Protein AF-A0A6G9FGX6-F1 (afdb_monomer_lite)

Radius of gyration: 27.84 Å; chains: 1; bounding box: 55×18×76 Å

Foldseek 3Di:
DVVVVVVVVVVVVVVVVVVVCVVVVVVVVVVVVVVVVVVVVVCVCPDPVNVVVVVVVVVVVVVVVD

Sequence (66 aa):
MWQAMRVRLTALRRRMRADDGMTTSEYAMGTIAACAFAAVLYKIVTSGTVSGALEAVIGKALDAQF

pLDDT: mean 85.81, std 13.01, range [51.62, 98.44]

Structure (mmCIF, N/CA/C/O backbone):
data_AF-A0A6G9FGX6-F1
#
_entry.id   AF-A0A6G9FGX6-F1
#
loop_
_atom_site.group_PDB
_atom_site.id
_atom_site.type_symbol
_atom_site.label_atom_id
_atom_site.label_alt_id
_atom_site.label_comp_id
_atom_site.label_asym_id
_atom_site.label_entity_id
_atom_site.label_seq_id
_atom_site.pdbx_PDB_ins_code
_atom_site.Cartn_x
_atom_site.Cartn_y
_atom_site.Cartn_z
_atom_site.occupancy
_atom_site.B_iso_or_equiv
_atom_site.auth_seq_id
_atom_site.auth_comp_id
_atom_site.auth_asym_id
_atom_site.auth_atom_id
_atom_site.pdbx_PDB_model_num
ATOM 1 N N . MET A 1 1 ? 33.169 -11.119 -43.829 1.00 63.22 1 MET A N 1
ATOM 2 C CA . MET A 1 1 ? 33.396 -11.475 -42.406 1.00 63.22 1 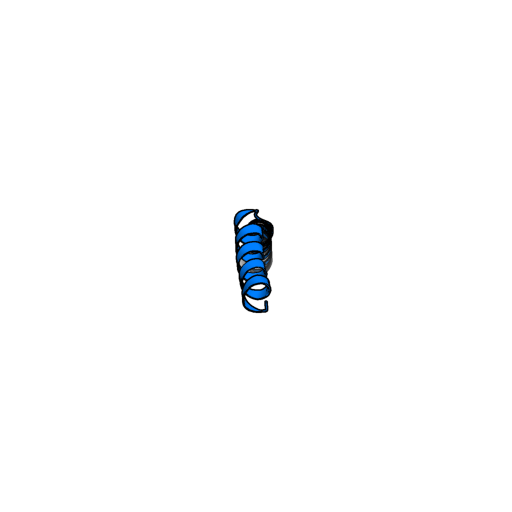MET A CA 1
ATOM 3 C C . MET A 1 1 ? 33.122 -10.313 -41.441 1.00 63.22 1 MET A C 1
ATOM 5 O O . MET A 1 1 ? 32.300 -10.467 -40.548 1.00 63.22 1 MET A O 1
ATOM 9 N N . TRP A 1 2 ? 33.719 -9.132 -41.644 1.00 70.69 2 TRP A N 1
ATOM 10 C CA . TRP A 1 2 ? 33.550 -7.962 -40.759 1.00 70.69 2 TRP A CA 1
ATOM 11 C C . TRP A 1 2 ? 32.112 -7.416 -40.651 1.00 70.69 2 TRP A C 1
ATOM 13 O O . TRP A 1 2 ? 31.661 -7.073 -39.563 1.00 70.69 2 TRP A O 1
ATOM 23 N N . GLN A 1 3 ? 31.362 -7.385 -41.756 1.00 77.81 3 GLN A N 1
ATOM 24 C CA . GLN A 1 3 ? 29.958 -6.937 -41.776 1.00 77.81 3 GLN A CA 1
ATOM 25 C C . GLN A 1 3 ? 29.062 -7.809 -40.875 1.00 77.81 3 GLN A C 1
ATOM 27 O O . GLN A 1 3 ? 28.322 -7.296 -40.039 1.00 77.81 3 GLN A O 1
ATOM 32 N N . ALA A 1 4 ? 29.201 -9.135 -40.972 1.00 79.00 4 ALA A N 1
ATOM 33 C CA . ALA A 1 4 ? 28.455 -10.085 -40.145 1.00 79.00 4 ALA A CA 1
ATOM 34 C C . ALA A 1 4 ? 28.799 -9.959 -38.648 1.00 79.00 4 ALA A C 1
ATOM 36 O O . ALA A 1 4 ? 27.912 -10.056 -37.801 1.00 79.00 4 ALA A O 1
ATOM 37 N N . MET A 1 5 ? 30.068 -9.681 -38.319 1.00 81.12 5 MET A N 1
ATOM 38 C CA . MET A 1 5 ? 30.501 -9.408 -36.943 1.00 81.12 5 MET A CA 1
ATOM 39 C C . MET A 1 5 ? 29.816 -8.155 -36.378 1.00 81.12 5 MET A C 1
ATOM 41 O O . MET A 1 5 ? 29.301 -8.175 -35.262 1.00 81.12 5 MET A O 1
ATOM 45 N N . ARG A 1 6 ? 29.750 -7.073 -37.164 1.00 84.06 6 ARG A N 1
ATOM 46 C CA . ARG A 1 6 ? 29.116 -5.810 -36.751 1.00 84.06 6 ARG A CA 1
ATOM 47 C C . ARG A 1 6 ? 27.616 -5.968 -36.505 1.00 84.06 6 ARG A C 1
ATOM 49 O O . ARG A 1 6 ? 27.128 -5.462 -35.501 1.00 84.06 6 ARG A O 1
ATOM 56 N N . VAL A 1 7 ? 26.911 -6.700 -37.370 1.00 86.31 7 VAL A N 1
ATOM 57 C CA . VAL A 1 7 ? 25.469 -6.977 -37.216 1.00 86.31 7 VAL A CA 1
ATOM 58 C C . VAL A 1 7 ? 25.186 -7.822 -35.969 1.00 86.31 7 VAL A C 1
ATOM 60 O O . VAL A 1 7 ? 24.237 -7.551 -35.236 1.00 86.31 7 VAL A O 1
ATOM 63 N N . ARG A 1 8 ? 26.034 -8.815 -35.670 1.00 84.88 8 ARG A N 1
ATOM 64 C CA . ARG A 1 8 ? 25.909 -9.607 -34.436 1.00 84.88 8 AR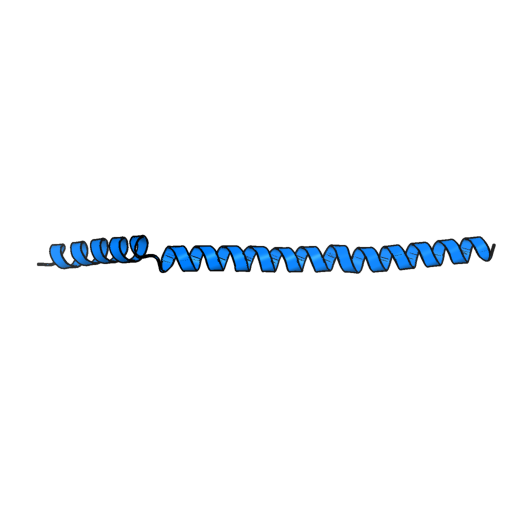G A CA 1
ATOM 65 C C . ARG A 1 8 ? 26.144 -8.761 -33.185 1.00 84.88 8 ARG A C 1
ATOM 67 O O . ARG A 1 8 ? 25.366 -8.850 -32.240 1.00 84.88 8 ARG A O 1
ATOM 74 N N . LEU A 1 9 ? 27.161 -7.903 -33.189 1.00 86.88 9 LEU A N 1
ATOM 75 C CA . LEU A 1 9 ? 27.466 -7.020 -32.059 1.00 86.88 9 LEU A CA 1
ATOM 76 C C . LEU A 1 9 ? 26.349 -6.002 -31.783 1.00 86.88 9 LEU A C 1
ATOM 78 O O . LEU A 1 9 ? 26.024 -5.747 -30.624 1.00 86.88 9 LEU A O 1
ATOM 82 N N . THR A 1 10 ? 25.730 -5.430 -32.818 1.00 86.69 10 THR A N 1
ATOM 83 C CA . THR A 1 10 ? 24.604 -4.500 -32.639 1.00 86.69 10 THR A CA 1
ATOM 84 C C . THR A 1 10 ? 23.341 -5.204 -32.152 1.00 86.69 10 THR A C 1
ATOM 86 O O . THR A 1 10 ? 22.645 -4.659 -31.296 1.00 86.69 10 THR A O 1
ATOM 89 N N . ALA A 1 11 ? 23.066 -6.422 -32.626 1.00 84.12 11 ALA A N 1
ATOM 90 C CA . ALA A 1 11 ? 21.954 -7.233 -32.135 1.00 84.12 11 ALA A CA 1
ATOM 91 C C . ALA A 1 11 ? 22.116 -7.601 -30.649 1.00 84.12 11 ALA A C 1
ATOM 93 O O . ALA A 1 11 ? 21.167 -7.465 -29.879 1.00 84.12 11 ALA A O 1
ATOM 94 N N . LEU A 1 12 ? 23.326 -7.986 -30.228 1.00 83.88 12 LEU A N 1
ATOM 95 C CA . LEU A 1 12 ? 23.633 -8.279 -28.824 1.00 83.88 12 LEU A CA 1
ATOM 96 C C . LEU A 1 12 ? 23.472 -7.044 -27.931 1.00 83.88 12 LEU A C 1
ATOM 98 O O . LEU A 1 12 ? 22.817 -7.121 -26.897 1.00 83.88 12 LEU A O 1
ATOM 102 N N . ARG A 1 13 ? 23.973 -5.879 -28.363 1.00 81.19 13 ARG A N 1
ATOM 103 C CA . ARG A 1 13 ? 23.790 -4.613 -27.628 1.00 81.19 13 ARG A CA 1
ATOM 104 C C . ARG A 1 13 ? 22.322 -4.209 -27.481 1.00 81.19 13 ARG A C 1
ATOM 106 O O . ARG A 1 13 ? 21.946 -3.659 -26.451 1.00 81.19 13 ARG A O 1
ATOM 113 N N . ARG A 1 14 ? 21.493 -4.452 -28.502 1.00 78.12 14 ARG A N 1
ATOM 114 C CA . ARG A 1 14 ? 20.047 -4.182 -28.429 1.00 78.12 14 ARG A CA 1
ATOM 115 C C . ARG A 1 14 ? 19.336 -5.129 -27.467 1.00 78.12 14 ARG A C 1
ATOM 117 O O . ARG A 1 14 ? 18.492 -4.658 -26.720 1.00 78.12 14 ARG A O 1
ATOM 124 N N . ARG A 1 15 ? 19.695 -6.418 -27.462 1.00 74.00 15 ARG A N 1
ATOM 125 C CA . ARG A 1 15 ? 19.151 -7.398 -26.507 1.00 74.00 15 ARG A CA 1
ATOM 126 C C . ARG A 1 15 ? 19.506 -7.045 -25.066 1.00 74.00 15 ARG A C 1
ATOM 128 O O . ARG A 1 15 ? 18.606 -6.919 -24.256 1.00 74.00 15 ARG A O 1
ATOM 135 N N . MET A 1 16 ? 20.774 -6.735 -24.793 1.00 71.69 16 MET A N 1
ATOM 136 C CA . MET A 1 16 ? 21.210 -6.316 -23.453 1.00 71.69 16 MET A CA 1
ATOM 137 C C . MET A 1 16 ? 20.457 -5.072 -22.947 1.00 71.69 16 MET A C 1
ATOM 139 O O . MET A 1 16 ? 20.007 -5.052 -21.811 1.00 71.69 16 MET A O 1
ATOM 143 N N . ARG A 1 17 ? 20.227 -4.063 -23.804 1.00 69.06 17 ARG A N 1
ATOM 144 C CA . ARG A 1 17 ? 19.412 -2.882 -23.442 1.00 69.06 17 ARG A CA 1
ATOM 145 C C . ARG A 1 17 ? 17.918 -3.181 -23.267 1.00 69.06 17 ARG A C 1
ATOM 147 O O . ARG A 1 17 ? 17.240 -2.419 -22.588 1.00 69.06 17 ARG A O 1
ATOM 154 N N . ALA A 1 18 ? 17.390 -4.208 -23.930 1.00 65.75 18 ALA A N 1
ATOM 155 C CA . ALA A 1 18 ? 15.996 -4.619 -23.779 1.00 65.75 18 ALA A CA 1
ATOM 156 C C . ALA A 1 18 ? 15.783 -5.395 -22.468 1.00 65.75 18 ALA A C 1
ATOM 158 O O . ALA A 1 18 ? 14.776 -5.181 -21.796 1.00 65.75 18 ALA A O 1
ATOM 159 N N . ASP A 1 19 ? 16.757 -6.218 -22.074 1.00 60.91 19 ASP A N 1
ATOM 160 C CA . ASP A 1 19 ? 16.728 -6.993 -20.828 1.00 60.91 19 ASP A CA 1
ATOM 161 C C . ASP A 1 19 ? 16.882 -6.099 -19.578 1.00 60.91 19 ASP A C 1
ATOM 163 O O . ASP A 1 19 ? 16.205 -6.336 -18.573 1.00 60.91 19 ASP A O 1
ATOM 167 N N . ASP A 1 20 ? 17.667 -5.012 -19.665 1.00 61.91 20 ASP A N 1
ATOM 168 C CA . ASP A 1 20 ? 17.755 -3.974 -18.616 1.00 61.91 20 ASP A CA 1
ATOM 169 C C . ASP A 1 20 ? 16.390 -3.308 -18.339 1.00 61.91 20 ASP A C 1
ATOM 171 O O . ASP A 1 20 ? 16.073 -2.940 -17.205 1.00 61.91 20 ASP A O 1
ATOM 175 N N . GLY A 1 21 ? 15.561 -3.149 -19.379 1.00 61.59 21 GLY A N 1
ATOM 176 C CA . GLY A 1 21 ? 14.234 -2.538 -19.284 1.00 61.59 21 GLY A CA 1
ATOM 177 C C . GLY A 1 21 ? 13.140 -3.507 -18.835 1.00 61.59 21 GLY A C 1
ATOM 178 O O . GLY A 1 21 ? 12.283 -3.117 -18.043 1.00 61.59 21 GLY A O 1
ATOM 179 N N . MET A 1 22 ? 13.169 -4.762 -19.302 1.00 62.47 22 MET A N 1
ATOM 180 C CA . MET A 1 22 ? 12.198 -5.794 -18.907 1.00 62.47 22 MET A CA 1
ATOM 181 C C . MET A 1 22 ? 12.276 -6.092 -17.410 1.00 62.47 22 MET A C 1
ATOM 183 O O . MET A 1 22 ? 11.263 -6.030 -16.727 1.00 62.47 22 MET A O 1
ATOM 187 N N . THR A 1 23 ? 13.479 -6.293 -16.870 1.00 60.03 23 THR A N 1
ATOM 188 C CA . THR A 1 23 ? 13.631 -6.604 -15.442 1.00 60.03 23 THR A CA 1
ATOM 189 C C . THR A 1 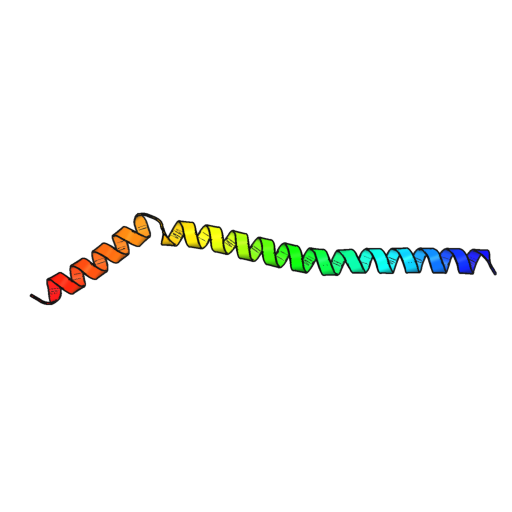23 ? 13.333 -5.395 -14.550 1.00 60.03 23 THR A C 1
ATOM 191 O O . THR A 1 23 ? 12.584 -5.521 -13.590 1.00 60.03 23 THR A O 1
ATOM 194 N N . THR A 1 24 ? 13.812 -4.189 -14.874 1.00 70.38 24 THR A N 1
ATOM 195 C CA . THR A 1 24 ? 13.604 -3.001 -14.015 1.00 70.38 24 THR A CA 1
ATOM 196 C C . THR A 1 24 ? 12.148 -2.511 -13.989 1.00 70.38 24 THR A C 1
ATOM 198 O O . THR A 1 24 ? 11.663 -2.053 -12.951 1.00 70.38 24 THR A O 1
ATOM 201 N N . SER A 1 25 ? 11.428 -2.602 -15.114 1.00 77.69 25 SER A N 1
ATOM 202 C CA . SER A 1 25 ? 10.033 -2.142 -15.199 1.00 77.69 25 SER A CA 1
ATOM 203 C C . SER A 1 25 ? 9.058 -3.052 -14.448 1.00 77.69 25 SER A C 1
ATOM 205 O O . SER A 1 25 ? 8.132 -2.549 -13.813 1.00 77.69 25 SER A O 1
ATOM 207 N N . GLU A 1 26 ? 9.294 -4.363 -14.435 1.00 76.38 26 GLU A N 1
ATOM 208 C CA . GLU A 1 26 ? 8.482 -5.328 -13.687 1.00 76.38 26 GLU A CA 1
ATOM 209 C C . GLU A 1 26 ? 8.542 -5.074 -12.174 1.00 76.38 26 GLU A C 1
ATOM 211 O O . GLU A 1 26 ? 7.501 -4.964 -11.520 1.00 76.38 26 GLU A O 1
ATOM 216 N N . TYR A 1 27 ? 9.745 -4.885 -11.619 1.00 77.81 27 TYR A N 1
ATOM 217 C CA . TYR A 1 27 ? 9.911 -4.561 -10.196 1.00 77.81 27 TYR A CA 1
ATOM 218 C C . TYR A 1 27 ? 9.315 -3.193 -9.834 1.00 77.81 27 TYR A C 1
ATOM 220 O O . TYR A 1 27 ? 8.681 -3.043 -8.781 1.00 77.81 27 TYR A O 1
ATOM 228 N N . ALA A 1 28 ? 9.471 -2.193 -10.708 1.00 86.81 28 ALA A N 1
ATOM 229 C CA . ALA A 1 28 ? 8.878 -0.874 -10.504 1.00 86.81 28 ALA A CA 1
ATOM 230 C C . ALA A 1 28 ? 7.341 -0.940 -10.476 1.00 86.81 28 ALA A C 1
ATOM 232 O O . ALA A 1 28 ? 6.714 -0.395 -9.565 1.00 86.81 28 ALA A O 1
ATOM 233 N N . MET A 1 29 ? 6.727 -1.666 -11.415 1.00 90.12 29 MET A N 1
ATOM 234 C CA . MET A 1 29 ? 5.274 -1.852 -11.457 1.00 90.12 29 MET A CA 1
ATOM 235 C C . MET A 1 29 ? 4.761 -2.651 -10.257 1.00 90.12 29 MET A C 1
ATOM 237 O O . MET A 1 29 ? 3.715 -2.304 -9.711 1.00 90.12 29 MET A O 1
ATOM 241 N N . GLY A 1 30 ? 5.511 -3.652 -9.783 1.00 89.62 30 GLY A N 1
ATOM 242 C CA . GLY A 1 30 ? 5.192 -4.371 -8.546 1.00 89.62 30 GLY A CA 1
ATOM 243 C C . GLY A 1 30 ? 5.125 -3.446 -7.325 1.00 89.62 30 GLY A C 1
ATOM 244 O O . GLY A 1 30 ? 4.195 -3.534 -6.522 1.00 89.62 30 GLY A O 1
ATOM 245 N N . THR A 1 31 ? 6.055 -2.493 -7.228 1.00 93.19 31 THR A N 1
ATOM 246 C CA . THR A 1 31 ? 6.073 -1.500 -6.142 1.00 93.19 31 THR A CA 1
ATOM 247 C C . THR A 1 31 ? 4.903 -0.521 -6.262 1.00 93.19 31 THR A C 1
ATOM 249 O O . THR A 1 31 ? 4.212 -0.264 -5.280 1.00 93.19 31 THR A O 1
ATOM 252 N N . ILE A 1 32 ? 4.618 -0.023 -7.470 1.00 95.62 32 ILE A N 1
ATOM 253 C CA . ILE A 1 32 ? 3.469 0.860 -7.731 1.00 95.62 32 ILE A CA 1
ATOM 254 C C . ILE A 1 32 ? 2.152 0.160 -7.378 1.00 95.62 32 ILE A C 1
ATOM 256 O O . ILE A 1 32 ? 1.305 0.756 -6.714 1.00 95.62 32 ILE A O 1
ATOM 260 N N . ALA A 1 33 ? 1.989 -1.105 -7.773 1.00 95.75 33 ALA A N 1
ATOM 261 C CA . ALA A 1 33 ? 0.806 -1.895 -7.452 1.00 95.75 33 ALA A CA 1
ATOM 262 C C . ALA A 1 33 ? 0.629 -2.065 -5.934 1.00 95.75 33 ALA A C 1
ATOM 264 O O . ALA A 1 33 ? -0.468 -1.849 -5.417 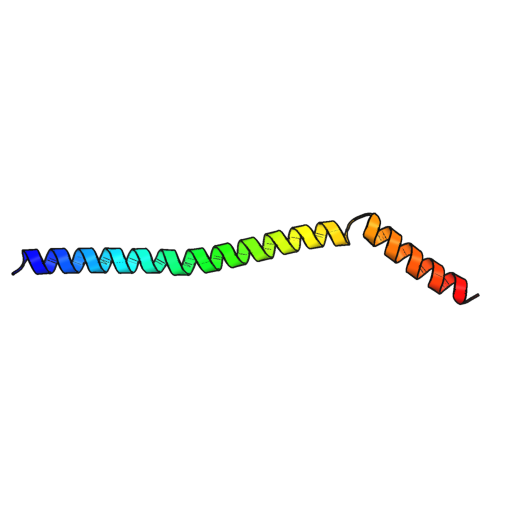1.00 95.75 33 ALA A O 1
ATOM 265 N N . ALA A 1 34 ? 1.708 -2.376 -5.206 1.00 96.81 34 ALA A N 1
ATOM 266 C CA . ALA A 1 34 ? 1.681 -2.483 -3.748 1.00 96.81 34 ALA A CA 1
ATOM 267 C C . ALA A 1 34 ? 1.321 -1.148 -3.074 1.00 96.81 34 ALA A C 1
ATOM 269 O O . ALA A 1 34 ? 0.464 -1.113 -2.191 1.00 96.81 34 ALA A O 1
ATOM 270 N N . CYS A 1 35 ? 1.917 -0.037 -3.518 1.00 97.44 35 CYS A N 1
ATOM 271 C CA . CYS A 1 35 ? 1.604 1.298 -3.007 1.00 97.44 35 CYS A CA 1
ATOM 272 C C . CYS A 1 35 ? 0.149 1.700 -3.286 1.00 97.44 35 CYS A C 1
ATOM 274 O O . CYS A 1 35 ? -0.518 2.237 -2.402 1.00 97.44 35 CYS A O 1
ATOM 276 N N . ALA A 1 36 ? -0.367 1.415 -4.484 1.00 98.25 36 ALA A N 1
ATOM 277 C CA . ALA A 1 36 ? -1.758 1.687 -4.835 1.00 98.25 36 ALA A CA 1
ATOM 278 C C . ALA A 1 36 ? -2.725 0.885 -3.952 1.00 98.25 36 ALA A C 1
ATOM 280 O O . ALA A 1 36 ? -3.687 1.439 -3.420 1.00 98.25 36 ALA A O 1
ATOM 281 N N . PHE A 1 37 ? -2.438 -0.399 -3.731 1.00 98.25 37 PHE A N 1
ATOM 282 C CA . PHE A 1 37 ? -3.223 -1.237 -2.830 1.00 98.25 37 PHE A CA 1
ATOM 283 C C . PHE A 1 37 ? -3.185 -0.723 -1.384 1.00 98.25 37 PHE A C 1
ATOM 285 O O . PHE A 1 37 ? -4.232 -0.593 -0.749 1.00 98.25 37 PHE A O 1
ATOM 292 N N . ALA A 1 38 ? -2.006 -0.342 -0.882 1.00 98.12 38 ALA A N 1
ATOM 293 C CA . ALA A 1 38 ? -1.855 0.249 0.446 1.00 98.12 38 ALA A CA 1
ATOM 294 C C . ALA A 1 38 ? -2.660 1.550 0.601 1.00 98.12 38 ALA A C 1
ATOM 296 O O . ALA A 1 38 ? -3.303 1.755 1.629 1.00 98.12 38 ALA A O 1
ATOM 297 N N . ALA A 1 39 ? -2.689 2.405 -0.426 1.00 98.38 39 ALA A N 1
ATOM 298 C CA . ALA A 1 39 ? -3.491 3.627 -0.417 1.00 98.38 39 ALA A CA 1
ATOM 299 C C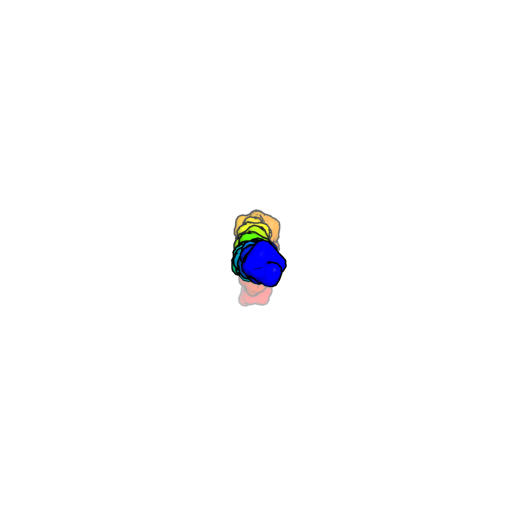 . ALA A 1 39 ? -4.999 3.331 -0.337 1.00 98.38 39 ALA A C 1
ATOM 301 O O . ALA A 1 39 ? -5.719 3.986 0.419 1.00 98.38 39 ALA A O 1
ATOM 302 N N . VAL A 1 40 ? -5.481 2.320 -1.067 1.00 98.44 40 VAL A N 1
ATOM 303 C CA . VAL A 1 40 ? -6.881 1.874 -0.984 1.00 98.44 40 VAL A CA 1
ATOM 304 C C . VAL A 1 40 ? -7.200 1.339 0.414 1.00 98.44 40 VAL A C 1
ATOM 306 O O . VAL A 1 40 ? -8.194 1.754 1.008 1.00 98.44 40 VAL A O 1
ATOM 309 N N . LEU A 1 41 ? -6.344 0.479 0.976 1.00 98.19 41 LEU A N 1
ATOM 310 C CA . LEU A 1 41 ? -6.519 -0.039 2.336 1.00 98.19 41 LEU A CA 1
ATOM 311 C C . LEU A 1 41 ? -6.536 1.077 3.380 1.00 98.19 41 LEU A C 1
ATOM 313 O O . LEU A 1 41 ? -7.383 1.058 4.270 1.00 98.19 41 LEU A O 1
ATOM 317 N N . TYR A 1 42 ? -5.655 2.070 3.247 1.00 98.25 42 TYR A N 1
ATOM 318 C CA . TYR A 1 42 ? -5.649 3.235 4.123 1.00 98.25 42 TYR A CA 1
ATOM 319 C C . TYR A 1 42 ? -7.009 3.934 4.097 1.00 98.25 42 TYR A C 1
ATOM 321 O O . TYR A 1 42 ? -7.613 4.125 5.146 1.00 98.25 42 TYR A O 1
ATOM 329 N N . LYS A 1 43 ? -7.554 4.212 2.906 1.00 98.25 43 LYS A N 1
ATOM 330 C CA . LYS A 1 43 ? -8.879 4.837 2.766 1.00 98.25 43 LYS A CA 1
ATOM 331 C C . LYS A 1 43 ? -10.001 4.007 3.384 1.00 98.25 43 LYS A C 1
ATOM 333 O O . LYS A 1 43 ? -10.927 4.594 3.939 1.00 98.25 43 LYS A O 1
ATOM 338 N N . ILE A 1 44 ? -9.930 2.679 3.287 1.00 98.12 44 ILE A N 1
ATOM 339 C CA . ILE A 1 44 ? -10.908 1.770 3.898 1.00 98.12 44 ILE A CA 1
ATOM 340 C C . ILE A 1 44 ? -10.818 1.850 5.421 1.00 98.12 44 ILE A C 1
ATOM 342 O O . ILE A 1 44 ? -11.828 2.090 6.079 1.00 98.12 44 ILE A O 1
ATOM 346 N N . VAL A 1 45 ? -9.622 1.690 5.987 1.00 97.25 45 VAL A N 1
ATOM 347 C CA . VAL A 1 45 ? -9.416 1.676 7.442 1.00 97.25 45 VAL A CA 1
ATOM 348 C C . VAL A 1 45 ? -9.723 3.036 8.070 1.00 97.25 45 VAL A C 1
ATOM 350 O O . VAL A 1 45 ? -10.261 3.086 9.170 1.00 97.25 45 VAL A O 1
ATOM 353 N N . THR A 1 46 ? -9.462 4.138 7.363 1.00 97.00 46 THR A N 1
ATOM 354 C CA . THR A 1 46 ? -9.824 5.492 7.815 1.00 97.00 46 THR A CA 1
ATOM 355 C C . THR A 1 46 ? -11.251 5.902 7.440 1.00 97.00 46 THR A C 1
ATOM 357 O O . THR A 1 46 ? -11.586 7.084 7.509 1.00 97.00 46 THR A O 1
ATOM 360 N N . SER A 1 47 ? -12.081 4.985 6.940 1.00 98.00 47 SER A N 1
ATOM 361 C CA . SER A 1 47 ? -13.460 5.308 6.568 1.00 98.00 47 SER A CA 1
ATOM 362 C C . SER A 1 47 ? -14.369 5.377 7.794 1.00 98.00 47 SER A C 1
ATOM 364 O O . SER A 1 47 ? -14.194 4.633 8.759 1.00 98.00 47 SER A O 1
ATOM 366 N N . GLY A 1 48 ? -15.411 6.211 7.712 1.00 97.31 48 GLY A N 1
ATOM 367 C CA . GLY A 1 48 ? -16.431 6.302 8.762 1.00 97.31 48 GLY A CA 1
ATOM 368 C C . GLY A 1 48 ? -17.127 4.967 9.046 1.00 97.31 48 GLY A C 1
ATOM 369 O O . GLY A 1 48 ? -17.483 4.703 10.187 1.00 97.31 48 GLY A O 1
ATOM 370 N N . THR A 1 49 ? -17.260 4.089 8.045 1.00 97.06 49 THR A N 1
ATOM 371 C CA . THR A 1 49 ? -17.820 2.741 8.224 1.00 97.06 49 THR A CA 1
ATOM 372 C C . THR A 1 49 ? -16.967 1.890 9.164 1.00 97.06 49 THR A C 1
ATOM 374 O O . THR A 1 49 ? -17.507 1.247 10.061 1.00 97.06 49 THR A O 1
ATOM 377 N N . VAL A 1 50 ? -15.641 1.888 8.981 1.00 97.38 50 VAL A N 1
ATOM 378 C CA . VAL A 1 50 ? -14.724 1.115 9.835 1.00 97.38 50 VAL A CA 1
ATOM 379 C C . VAL A 1 50 ? -14.633 1.734 11.227 1.00 97.38 50 VAL A C 1
ATOM 381 O O . VAL A 1 50 ? -14.727 1.005 12.213 1.00 97.38 50 VAL A O 1
ATOM 384 N N . SER A 1 51 ? -14.524 3.062 11.323 1.00 96.88 51 SER A N 1
ATOM 385 C CA . SER A 1 51 ? -14.527 3.763 12.612 1.00 96.88 51 SER A CA 1
ATOM 386 C C . SER A 1 51 ? -15.813 3.508 13.400 1.00 96.88 51 SER A C 1
ATOM 388 O O . SER A 1 51 ? -15.735 3.101 14.553 1.00 96.88 51 SER A O 1
ATOM 390 N N . GLY A 1 52 ? -16.986 3.635 12.775 1.00 97.50 52 GLY A N 1
ATOM 391 C CA . GLY A 1 52 ? -18.270 3.387 13.435 1.00 97.50 52 GLY A CA 1
ATOM 392 C C . GLY A 1 52 ? -18.461 1.927 13.854 1.00 97.50 52 GLY A C 1
ATOM 393 O O . GLY A 1 52 ? -19.001 1.650 14.923 1.00 97.50 52 GLY A O 1
ATOM 394 N N . ALA A 1 53 ? -17.974 0.969 13.058 1.00 97.06 53 ALA A N 1
ATOM 395 C CA . ALA A 1 53 ? -17.977 -0.437 13.454 1.00 97.06 53 ALA A CA 1
ATOM 396 C C . ALA A 1 53 ? -17.091 -0.683 14.688 1.00 97.06 53 ALA A C 1
ATOM 398 O O . ALA A 1 53 ? -17.493 -1.412 15.596 1.00 97.06 53 ALA A O 1
ATOM 399 N N . LEU A 1 54 ? -15.911 -0.058 14.743 1.00 96.69 54 LEU A N 1
ATOM 400 C CA . LEU A 1 54 ? -15.007 -0.161 15.885 1.00 96.69 54 LEU A CA 1
ATOM 401 C C . LEU A 1 54 ? -15.602 0.499 17.137 1.00 96.69 54 LEU A C 1
ATOM 403 O O . LEU A 1 54 ? -15.587 -0.109 18.205 1.00 96.69 54 LEU A O 1
ATOM 407 N N . GLU A 1 55 ? -16.188 1.690 16.997 1.00 96.81 55 GLU A N 1
ATOM 408 C CA . GLU A 1 55 ? -16.918 2.375 18.070 1.00 96.81 55 GLU A CA 1
ATOM 409 C C . GLU A 1 55 ? -18.058 1.512 18.614 1.00 96.81 55 GLU A C 1
ATOM 411 O O . GLU A 1 55 ? -18.204 1.389 19.826 1.00 96.81 55 GLU A O 1
ATOM 416 N N . ALA A 1 56 ? -18.825 0.843 17.748 1.00 96.69 56 ALA A N 1
ATOM 417 C CA . ALA A 1 56 ? -19.900 -0.048 18.173 1.00 96.69 56 ALA A CA 1
ATOM 418 C C . ALA A 1 56 ? -19.385 -1.269 18.953 1.00 96.69 56 ALA A C 1
ATOM 420 O O . ALA A 1 56 ? -20.014 -1.692 19.924 1.00 96.69 56 ALA A O 1
ATOM 421 N N . VAL A 1 57 ? -18.253 -1.852 18.546 1.00 95.94 57 VAL A N 1
ATOM 422 C CA . VAL A 1 57 ? -17.622 -2.969 19.270 1.00 95.94 57 VAL A CA 1
ATOM 423 C C . VAL A 1 57 ? -17.120 -2.512 20.639 1.00 95.94 57 VAL A C 1
ATOM 425 O O . VAL A 1 57 ? -17.393 -3.178 21.636 1.00 95.94 57 VAL A O 1
ATOM 428 N N . ILE A 1 58 ? -16.434 -1.369 20.699 1.00 95.81 58 ILE A N 1
ATOM 429 C CA . ILE A 1 58 ? -15.938 -0.792 21.955 1.00 95.81 58 ILE A CA 1
ATOM 430 C C . ILE A 1 58 ? -17.110 -0.434 22.875 1.00 95.81 58 ILE A C 1
ATOM 432 O O . ILE A 1 58 ? -17.088 -0.792 24.048 1.00 95.81 58 ILE A O 1
ATOM 436 N N . GLY A 1 59 ? -18.156 0.202 22.346 1.00 96.06 59 GLY A N 1
ATOM 437 C CA . GLY A 1 59 ? -19.359 0.551 23.098 1.00 96.06 59 GLY A CA 1
ATOM 438 C C . GLY A 1 59 ? -20.025 -0.673 23.724 1.00 96.06 59 GLY A C 1
ATOM 439 O O . GLY A 1 59 ? -20.308 -0.664 24.915 1.00 96.06 59 GLY A O 1
ATOM 440 N N . LYS A 1 60 ? -20.180 -1.767 22.965 1.00 94.12 60 LYS A N 1
ATOM 441 C CA . LYS A 1 60 ? -20.692 -3.043 23.498 1.00 94.12 60 LYS A CA 1
ATOM 442 C C . LYS A 1 60 ? -19.806 -3.628 24.598 1.00 94.12 60 LYS A C 1
ATOM 444 O O . LYS A 1 60 ? -20.326 -4.182 25.558 1.00 94.12 60 LYS A O 1
ATOM 449 N N . ALA A 1 61 ? -18.485 -3.544 24.449 1.00 93.88 61 ALA A N 1
ATOM 450 C CA . ALA A 1 61 ? -17.552 -4.061 25.447 1.00 93.88 61 ALA A CA 1
ATOM 451 C C . ALA A 1 61 ? -17.605 -3.259 26.758 1.00 93.88 61 ALA A C 1
ATOM 453 O O . ALA A 1 61 ? -17.511 -3.848 27.830 1.00 93.88 61 ALA A O 1
ATOM 454 N N . LEU A 1 62 ? -17.782 -1.937 26.668 1.00 94.31 62 LEU A N 1
ATOM 455 C CA . LEU A 1 62 ? -17.939 -1.062 27.831 1.00 94.31 62 LEU A CA 1
ATOM 456 C C . LEU A 1 62 ? -19.297 -1.252 28.520 1.00 94.31 62 LEU A C 1
ATOM 458 O O . LEU A 1 62 ? -19.343 -1.277 29.745 1.00 94.31 62 LEU A O 1
ATOM 462 N N . ASP A 1 63 ? -20.374 -1.414 27.749 1.00 89.25 63 ASP A N 1
ATOM 463 C CA . ASP A 1 63 ? -21.731 -1.637 28.271 1.00 89.25 63 ASP A CA 1
ATOM 464 C C . ASP A 1 63 ? -21.861 -2.996 28.976 1.00 89.25 63 ASP A C 1
ATOM 466 O O . ASP A 1 63 ? -22.499 -3.099 30.010 1.00 89.25 63 ASP A O 1
ATOM 470 N N . ALA A 1 64 ? -21.182 -4.037 28.481 1.00 75.00 64 ALA A N 1
ATOM 471 C CA . ALA A 1 64 ? -21.200 -5.367 29.095 1.00 75.00 64 ALA A CA 1
ATOM 472 C C . ALA A 1 64 ? -20.443 -5.470 30.437 1.00 75.00 64 ALA A C 1
ATOM 474 O O . ALA A 1 64 ? -20.526 -6.506 31.098 1.00 75.00 64 ALA A O 1
ATOM 475 N N . GLN A 1 65 ? -19.653 -4.456 30.811 1.00 64.62 65 GLN A N 1
ATOM 476 C CA . GLN A 1 65 ? -18.828 -4.466 32.025 1.00 64.62 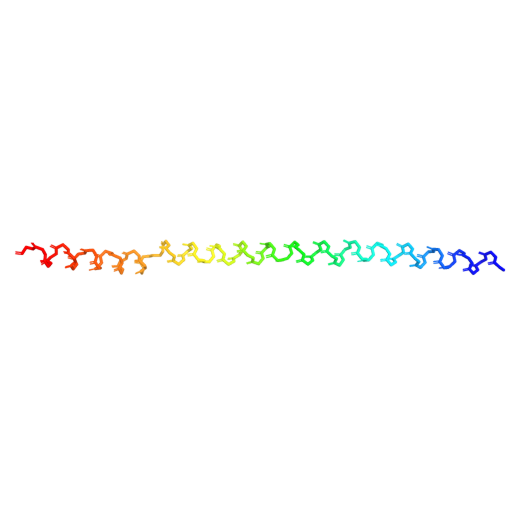65 GLN A CA 1
ATOM 477 C C . GLN A 1 65 ? -19.517 -3.801 33.239 1.00 64.62 65 GLN A C 1
ATOM 479 O O . GLN A 1 65 ? -18.994 -3.901 34.352 1.00 64.62 65 GLN A O 1
ATOM 484 N N . PHE A 1 66 ? -20.683 -3.175 33.055 1.00 51.62 66 PHE A N 1
ATOM 485 C CA . PHE A 1 66 ? -21.490 -2.552 34.114 1.00 51.62 66 PHE A CA 1
ATOM 486 C C . PHE A 1 66 ? -22.922 -3.098 34.125 1.00 51.62 66 PHE A C 1
ATOM 488 O O . PHE A 1 66 ? -23.577 -2.947 35.182 1.00 51.62 66 PHE A O 1
#

Secondary structure (DSSP, 8-state):
-HHHHHHHHHHHHHHHHHHHHHHHHHHHHHHHHHHHHHHHHHHHHTSHHHHHHHHHHHHHHHHTT-